Protein AF-A0A966TLX5-F1 (afdb_monomer_lite)

Foldseek 3Di:
DDDDDDDDPPVVVVVVVVVVVVPPPPDPDLLVLLLVLLLVLLVVCLVVLLVLLQVLVVLCVVCVVPVPSSVVVVVVSVVVLVVVLVVQLVPQFFPPPDDPVSSVSSSVSSNVLSVVSNVCSVVPGNDHSVVSSVSSSVVSCVVRPDD

Radius of gyration: 26.21 Å; chains: 1; bounding box: 77×26×85 Å

Sequence (147 aa):
MPTTHGRALTTVLLWWCLAHLAFAQNSPDPTAVARSACASAANQYAQQTERYSDALKLLYYQTRDNPADQAKRLADMQAVHESFKNQALRTITGPSDSSAEVAASDRQVQAWVIEQLWSFANEKYGQDKLFFKFYINNRCKQQFAVP

Structure (mmCIF, N/CA/C/O backbone):
data_AF-A0A966TLX5-F1
#
_entry.id   AF-A0A966TLX5-F1
#
loop_
_atom_site.group_PDB
_atom_site.id
_atom_site.type_symbol
_atom_site.label_atom_id
_atom_site.label_alt_id
_atom_site.label_comp_id
_atom_site.label_asym_id
_atom_site.label_entity_id
_atom_site.label_seq_id
_atom_site.pdbx_PDB_ins_code
_atom_site.Cartn_x
_atom_site.Cartn_y
_atom_site.Cartn_z
_atom_site.occupancy
_atom_site.B_iso_or_equiv
_atom_site.auth_seq_id
_atom_site.auth_comp_id
_atom_site.auth_asym_id
_atom_site.auth_atom_id
_atom_site.pdbx_PDB_model_num
ATOM 1 N N . MET A 1 1 ? 57.645 5.549 -66.896 1.00 36.97 1 MET A N 1
ATOM 2 C CA . MET A 1 1 ? 57.696 4.922 -65.558 1.00 36.97 1 MET A CA 1
ATOM 3 C C . MET A 1 1 ? 56.582 5.524 -64.708 1.00 36.97 1 MET A C 1
ATOM 5 O O . MET A 1 1 ? 56.685 6.711 -64.429 1.00 36.97 1 MET A O 1
ATOM 9 N N . PRO A 1 2 ? 55.508 4.798 -64.355 1.00 40.50 2 PRO A N 1
ATOM 10 C CA . PRO A 1 2 ? 54.531 5.278 -63.382 1.00 40.50 2 PRO A CA 1
ATOM 11 C C . PRO A 1 2 ? 54.712 4.551 -62.041 1.00 40.50 2 PRO A C 1
ATOM 13 O O . PRO A 1 2 ? 54.742 3.323 -61.992 1.00 40.50 2 PRO A O 1
ATOM 16 N N . THR A 1 3 ? 54.842 5.302 -60.949 1.00 43.28 3 THR A N 1
ATOM 17 C CA . THR A 1 3 ? 54.832 4.769 -59.584 1.00 43.28 3 THR A CA 1
ATOM 18 C C . THR A 1 3 ? 53.411 4.775 -59.025 1.00 43.28 3 THR A C 1
ATOM 20 O O . THR A 1 3 ? 52.699 5.774 -59.019 1.00 43.28 3 THR A O 1
ATOM 23 N N . THR A 1 4 ? 53.013 3.593 -58.576 1.00 47.88 4 THR A N 1
ATOM 24 C CA . THR A 1 4 ? 51.760 3.199 -57.935 1.00 47.88 4 THR A CA 1
ATOM 25 C C . THR A 1 4 ? 51.460 3.978 -56.652 1.00 47.88 4 THR A C 1
ATOM 27 O O . THR A 1 4 ? 52.250 3.949 -55.709 1.00 47.88 4 THR A O 1
ATOM 30 N N . HIS A 1 5 ? 50.277 4.587 -56.565 1.00 48.59 5 HIS A N 1
ATOM 31 C CA . HIS A 1 5 ? 49.602 4.923 -55.307 1.00 48.59 5 HIS A CA 1
ATOM 32 C C . HIS A 1 5 ? 48.235 4.247 -55.324 1.00 48.59 5 HIS A C 1
ATOM 34 O O . HIS A 1 5 ? 47.398 4.554 -56.166 1.00 48.59 5 HIS A O 1
ATOM 40 N N . GLY A 1 6 ? 48.012 3.303 -54.417 1.00 49.59 6 GLY A N 1
ATOM 41 C CA . GLY A 1 6 ? 46.715 2.648 -54.299 1.00 49.59 6 GLY A CA 1
ATOM 42 C C . GLY A 1 6 ? 46.827 1.299 -53.624 1.00 49.59 6 GLY A C 1
ATOM 43 O O . GLY A 1 6 ? 46.910 0.292 -54.315 1.00 49.59 6 GLY A O 1
ATOM 44 N N . ARG A 1 7 ? 46.869 1.288 -52.286 1.00 51.12 7 ARG A N 1
ATOM 45 C CA . ARG A 1 7 ? 46.540 0.135 -51.422 1.00 51.12 7 ARG A CA 1
ATOM 46 C C . ARG A 1 7 ? 46.781 0.494 -49.953 1.00 51.12 7 ARG A C 1
ATOM 48 O O . ARG A 1 7 ? 47.771 0.083 -49.367 1.00 51.12 7 ARG A O 1
ATOM 55 N N . ALA A 1 8 ? 45.896 1.293 -49.359 1.00 49.12 8 ALA A N 1
ATOM 56 C CA . ALA A 1 8 ? 45.915 1.506 -47.904 1.00 49.12 8 ALA A CA 1
ATOM 57 C C . ALA A 1 8 ? 44.558 1.927 -47.306 1.00 49.12 8 ALA A C 1
ATOM 59 O O . ALA A 1 8 ? 44.529 2.530 -46.243 1.00 49.12 8 ALA A O 1
ATOM 60 N N . LEU A 1 9 ? 43.427 1.657 -47.972 1.00 48.97 9 LEU A N 1
ATOM 61 C CA . LEU A 1 9 ? 42.111 2.134 -47.501 1.00 48.97 9 LEU A CA 1
ATOM 62 C C . LEU A 1 9 ? 41.055 1.040 -47.300 1.00 48.97 9 LEU A C 1
ATOM 64 O O . LEU A 1 9 ? 39.943 1.342 -46.886 1.00 48.97 9 LEU A O 1
ATOM 68 N N . THR A 1 10 ? 41.375 -0.233 -47.534 1.00 48.25 10 THR A N 1
ATOM 69 C CA . THR A 1 10 ? 40.391 -1.324 -47.413 1.00 48.25 10 THR A CA 1
ATOM 70 C C . THR A 1 10 ? 40.439 -2.079 -46.084 1.00 48.25 10 THR A C 1
ATOM 72 O O . THR A 1 10 ? 39.476 -2.761 -45.752 1.00 48.25 10 THR A O 1
ATOM 75 N N . THR A 1 11 ? 41.495 -1.940 -45.280 1.00 50.06 11 THR A N 1
ATOM 76 C CA . THR A 1 11 ? 41.630 -2.667 -44.002 1.00 50.06 11 THR A CA 1
ATOM 77 C C . THR A 1 11 ? 41.004 -1.961 -42.798 1.00 50.06 11 THR A C 1
ATOM 79 O O . THR A 1 11 ? 40.712 -2.621 -41.807 1.00 50.06 11 THR A O 1
ATOM 82 N N . VAL A 1 12 ? 40.744 -0.651 -42.865 1.00 49.75 12 VAL A N 1
ATOM 83 C CA . VAL A 1 12 ? 40.176 0.103 -41.726 1.00 49.75 12 VAL A CA 1
ATOM 84 C C . VAL A 1 12 ? 38.656 -0.089 -41.612 1.00 49.75 12 VAL A C 1
ATOM 86 O O . VAL A 1 12 ? 38.114 -0.141 -40.511 1.00 49.75 12 VAL A O 1
ATOM 89 N N . LEU A 1 13 ? 37.959 -0.284 -42.736 1.00 49.16 13 LEU A N 1
ATOM 90 C CA . LEU A 1 13 ? 36.495 -0.398 -42.767 1.00 49.16 13 LEU A CA 1
ATOM 91 C C . LEU A 1 13 ? 35.960 -1.742 -42.241 1.00 49.16 13 LEU A C 1
ATOM 93 O O . LEU A 1 13 ? 34.838 -1.787 -41.740 1.00 49.16 13 LEU A O 1
ATOM 97 N N . LEU A 1 14 ? 36.752 -2.822 -42.279 1.00 47.25 14 LEU A N 1
ATOM 98 C CA . LEU A 1 14 ? 36.324 -4.116 -41.727 1.00 47.25 14 LEU A CA 1
ATOM 99 C C . LEU A 1 14 ? 36.349 -4.161 -40.190 1.00 47.25 14 LEU A C 1
ATOM 101 O O . LEU A 1 14 ? 35.581 -4.913 -39.596 1.00 47.25 14 LEU A O 1
ATOM 105 N N . TRP A 1 15 ? 37.180 -3.346 -39.533 1.00 46.75 15 TRP A N 1
ATOM 106 C CA . TRP A 1 15 ? 37.244 -3.301 -38.066 1.00 46.75 15 TRP A CA 1
ATOM 107 C C . TRP A 1 15 ? 36.071 -2.535 -37.439 1.00 46.75 15 TRP A C 1
ATOM 109 O O . TRP A 1 15 ? 35.639 -2.857 -36.335 1.00 46.75 15 TRP A O 1
ATOM 119 N N . TRP A 1 16 ? 35.498 -1.568 -38.158 1.00 45.78 16 TRP A N 1
ATOM 120 C CA . TRP A 1 16 ? 34.355 -0.791 -37.668 1.00 45.78 16 TRP A CA 1
ATOM 121 C C . TRP A 1 16 ? 33.025 -1.557 -37.701 1.00 45.78 16 TRP A C 1
ATOM 123 O O . TRP A 1 16 ? 32.197 -1.362 -36.815 1.00 45.78 16 TRP A O 1
ATOM 133 N N . CYS A 1 17 ? 32.828 -2.489 -38.641 1.00 46.53 17 CYS A N 1
ATOM 134 C CA . CYS A 1 17 ? 31.610 -3.313 -38.660 1.00 46.53 17 CYS A CA 1
ATOM 135 C C . CYS A 1 17 ? 31.577 -4.366 -37.538 1.00 46.53 17 CYS A C 1
ATOM 137 O O . CYS A 1 17 ? 30.521 -4.611 -36.958 1.00 46.53 17 CYS A O 1
ATOM 139 N N . LEU A 1 18 ? 32.724 -4.955 -37.183 1.00 47.78 18 LEU A N 1
ATOM 140 C CA . LEU A 1 18 ? 32.813 -5.938 -36.093 1.00 47.78 18 LEU A CA 1
ATOM 141 C C . LEU A 1 18 ? 32.625 -5.303 -34.708 1.00 47.78 18 LEU A C 1
ATOM 143 O O . LEU A 1 18 ? 32.068 -5.942 -33.818 1.00 47.78 18 LEU A O 1
ATOM 147 N N . ALA A 1 19 ? 33.012 -4.036 -34.535 1.00 46.88 19 ALA A N 1
ATOM 148 C CA . ALA A 1 19 ? 32.767 -3.310 -33.294 1.00 46.88 19 ALA A CA 1
ATOM 149 C C . ALA A 1 19 ? 31.272 -3.015 -33.074 1.00 46.88 19 ALA A C 1
ATOM 151 O O . ALA A 1 19 ? 30.812 -3.070 -31.942 1.00 46.88 19 ALA A O 1
ATOM 152 N N . HIS A 1 20 ? 30.489 -2.741 -34.125 1.00 45.78 20 HIS A N 1
ATOM 153 C CA . HIS A 1 20 ? 29.055 -2.435 -33.981 1.00 45.78 20 HIS A CA 1
ATOM 154 C C . HIS A 1 20 ? 28.177 -3.675 -33.745 1.00 45.78 20 HIS A C 1
ATOM 156 O O . HIS A 1 20 ? 27.155 -3.574 -33.071 1.00 45.78 20 HIS A O 1
ATOM 162 N N . LEU A 1 21 ? 28.590 -4.855 -34.219 1.00 44.12 21 LEU A N 1
ATOM 163 C CA . LEU A 1 21 ? 27.891 -6.117 -33.937 1.00 44.12 21 LEU A CA 1
ATOM 164 C C . LEU A 1 21 ? 28.080 -6.608 -32.490 1.00 44.12 21 LEU A C 1
ATOM 166 O O . LEU A 1 21 ? 27.222 -7.324 -31.982 1.00 44.12 21 LEU A O 1
ATOM 170 N N . ALA A 1 22 ? 29.148 -6.188 -31.803 1.00 43.31 22 ALA A N 1
ATOM 171 C CA . ALA A 1 22 ? 29.418 -6.588 -30.418 1.00 43.31 22 ALA A CA 1
ATOM 172 C C . ALA A 1 22 ? 28.596 -5.815 -29.362 1.00 43.31 22 ALA A C 1
ATOM 174 O O . ALA A 1 22 ? 28.454 -6.291 -28.238 1.00 43.31 22 ALA A O 1
ATOM 175 N N . PHE A 1 23 ? 28.021 -4.651 -29.695 1.00 45.28 23 PHE A N 1
ATOM 176 C CA . PHE A 1 23 ? 27.257 -3.830 -28.737 1.00 45.28 23 PHE A CA 1
ATOM 177 C C . PHE A 1 23 ? 25.746 -4.108 -28.716 1.00 45.28 23 PHE A C 1
ATOM 179 O O . PHE A 1 23 ? 25.052 -3.615 -27.830 1.00 45.28 23 PHE A O 1
ATOM 186 N N . ALA A 1 24 ? 25.217 -4.919 -29.637 1.00 44.50 24 ALA A N 1
ATOM 187 C CA . ALA A 1 24 ? 23.777 -5.180 -29.725 1.00 44.50 24 ALA A CA 1
ATOM 188 C C . ALA A 1 24 ? 23.249 -6.227 -28.716 1.00 44.50 24 ALA A C 1
ATOM 190 O O . ALA A 1 24 ? 22.040 -6.414 -28.621 1.00 44.50 24 ALA A O 1
ATOM 191 N N . GLN A 1 25 ? 24.118 -6.910 -27.956 1.00 43.59 25 GLN A N 1
ATOM 192 C CA . GLN A 1 25 ? 23.717 -8.029 -27.082 1.00 43.59 25 GLN A CA 1
ATOM 193 C C . GLN A 1 25 ? 23.588 -7.701 -25.582 1.00 43.59 25 GLN A C 1
ATOM 195 O O . GLN A 1 25 ? 23.265 -8.594 -24.808 1.00 43.59 25 GLN A O 1
ATOM 200 N N . ASN A 1 26 ? 23.788 -6.450 -25.153 1.00 52.91 26 ASN A N 1
ATOM 201 C CA . ASN A 1 26 ? 23.758 -6.075 -23.728 1.00 52.91 26 ASN A CA 1
ATOM 202 C C . ASN A 1 26 ? 22.589 -5.147 -23.351 1.00 52.91 26 ASN A C 1
ATOM 204 O O . ASN A 1 26 ? 22.732 -4.296 -22.475 1.00 52.91 26 ASN A O 1
ATOM 208 N N . SER A 1 27 ? 21.422 -5.287 -23.988 1.00 57.19 27 SER A N 1
ATOM 209 C CA . SER A 1 27 ? 20.207 -4.700 -23.408 1.00 57.19 27 SER A CA 1
ATOM 210 C C . SER A 1 27 ? 19.752 -5.596 -22.247 1.00 57.19 27 SER A C 1
ATOM 212 O O . SER A 1 27 ? 19.599 -6.803 -22.459 1.00 57.19 27 SER A O 1
ATOM 214 N N . PRO A 1 28 ? 19.607 -5.075 -21.014 1.00 65.75 28 PRO A N 1
ATOM 215 C CA . PRO A 1 28 ? 19.214 -5.894 -19.872 1.00 65.75 28 PRO A CA 1
ATOM 216 C C . PRO A 1 28 ? 17.828 -6.512 -20.101 1.00 65.75 28 PRO A C 1
ATOM 218 O O . PRO A 1 28 ? 16.908 -5.819 -20.528 1.00 65.75 28 PRO A O 1
ATOM 221 N N . ASP A 1 29 ? 17.681 -7.810 -19.802 1.00 79.31 29 ASP A N 1
ATOM 222 C CA . ASP A 1 29 ? 16.403 -8.532 -19.900 1.00 79.31 29 ASP A CA 1
ATOM 223 C C . ASP A 1 29 ? 15.308 -7.758 -19.137 1.00 79.31 29 ASP A C 1
ATOM 225 O O . ASP A 1 29 ? 15.424 -7.604 -17.913 1.00 79.31 29 ASP A O 1
ATOM 229 N N . PRO A 1 30 ? 14.239 -7.291 -19.814 1.00 76.31 30 PRO A N 1
ATOM 230 C CA . PRO A 1 30 ? 13.153 -6.539 -19.185 1.00 76.31 30 PRO A CA 1
ATOM 231 C C . PRO A 1 30 ? 12.548 -7.264 -17.977 1.00 76.31 30 PRO A C 1
ATOM 233 O O . PRO A 1 30 ? 12.173 -6.637 -16.983 1.00 76.31 30 PRO A O 1
ATOM 236 N N . THR A 1 31 ? 12.517 -8.597 -18.018 1.00 81.44 31 THR A N 1
ATOM 237 C CA . THR A 1 31 ? 12.028 -9.441 -16.923 1.00 81.44 31 THR A CA 1
ATOM 238 C C . THR A 1 31 ? 12.939 -9.361 -15.702 1.00 81.44 31 THR A C 1
ATOM 240 O O . THR A 1 31 ? 12.472 -9.296 -14.561 1.00 81.44 31 THR A O 1
ATOM 243 N N . ALA A 1 32 ? 14.254 -9.386 -15.921 1.00 82.00 32 ALA A N 1
ATOM 244 C CA . ALA A 1 32 ? 15.247 -9.268 -14.861 1.00 82.00 32 ALA A CA 1
ATOM 245 C C . ALA A 1 32 ? 15.210 -7.872 -14.225 1.00 82.00 32 ALA A C 1
ATOM 247 O O . ALA A 1 32 ? 15.232 -7.766 -12.995 1.00 82.00 32 ALA A O 1
ATOM 248 N N . VAL A 1 33 ? 15.061 -6.825 -15.046 1.00 81.50 33 VAL A N 1
ATOM 249 C CA . VAL A 1 33 ? 14.874 -5.442 -14.581 1.00 81.50 33 VAL A CA 1
ATOM 250 C C . VAL A 1 33 ? 13.635 -5.344 -13.692 1.00 81.50 33 VAL A C 1
ATOM 252 O O . VAL A 1 33 ? 13.745 -4.912 -12.546 1.00 81.50 33 VAL A O 1
ATOM 255 N N . ALA A 1 34 ? 12.481 -5.832 -14.156 1.00 84.88 34 ALA A N 1
ATOM 256 C CA . ALA A 1 34 ? 11.239 -5.776 -13.388 1.00 84.88 34 ALA A CA 1
ATOM 257 C C . ALA A 1 34 ? 11.322 -6.550 -12.061 1.00 84.88 34 ALA A C 1
ATOM 259 O O . ALA A 1 34 ? 10.885 -6.058 -11.021 1.00 84.88 34 ALA A O 1
ATOM 260 N N . ARG A 1 35 ? 11.932 -7.743 -12.045 1.00 86.38 35 ARG A N 1
ATOM 261 C CA . ARG A 1 35 ? 12.123 -8.509 -10.797 1.00 86.38 35 ARG A CA 1
ATOM 262 C C . ARG A 1 35 ? 13.023 -7.779 -9.802 1.00 86.38 35 ARG A C 1
ATOM 264 O O . ARG A 1 35 ? 12.716 -7.775 -8.609 1.00 86.38 35 ARG A O 1
ATOM 271 N N . SER A 1 36 ? 14.109 -7.175 -10.283 1.00 87.75 36 SER A N 1
ATOM 272 C CA . SER A 1 36 ? 15.022 -6.388 -9.450 1.00 87.75 36 SER A CA 1
ATOM 273 C C . SER A 1 36 ? 14.316 -5.166 -8.858 1.00 87.75 36 SER A C 1
ATOM 275 O O . SER A 1 36 ? 14.332 -4.973 -7.640 1.00 87.75 36 SER A O 1
ATOM 277 N N . ALA A 1 37 ? 13.612 -4.405 -9.700 1.00 89.12 37 ALA A N 1
ATOM 278 C CA . ALA A 1 37 ? 12.805 -3.254 -9.307 1.00 89.12 37 ALA A CA 1
ATOM 279 C C . ALA A 1 37 ? 11.771 -3.627 -8.235 1.00 89.12 37 ALA A C 1
ATOM 281 O O . ALA A 1 37 ? 11.652 -2.964 -7.203 1.00 89.12 37 ALA A O 1
ATOM 282 N N . CYS A 1 38 ? 11.080 -4.753 -8.432 1.00 92.50 38 CYS A N 1
ATOM 283 C CA . CYS A 1 38 ? 10.106 -5.264 -7.481 1.00 92.50 38 CYS A CA 1
ATOM 284 C C . CYS A 1 38 ? 10.709 -5.602 -6.120 1.00 92.50 38 CYS A C 1
ATOM 286 O O . CYS A 1 38 ? 10.177 -5.193 -5.088 1.00 92.50 38 CYS A O 1
ATOM 288 N N . ALA A 1 39 ? 11.815 -6.347 -6.110 1.00 90.94 39 ALA A N 1
ATOM 289 C CA . ALA A 1 39 ? 12.485 -6.730 -4.874 1.00 90.94 39 ALA A CA 1
ATOM 290 C C . ALA A 1 39 ? 13.035 -5.502 -4.130 1.00 90.94 39 ALA A C 1
ATOM 292 O O . ALA A 1 39 ? 12.928 -5.426 -2.902 1.00 90.94 39 ALA A O 1
ATOM 293 N N . SER A 1 40 ? 13.583 -4.533 -4.869 1.00 90.50 40 SER A N 1
ATOM 294 C CA . SER A 1 40 ? 14.067 -3.261 -4.329 1.00 90.50 40 SER A CA 1
ATOM 295 C C . SER A 1 40 ? 12.936 -2.472 -3.664 1.00 90.50 40 SER A C 1
ATOM 297 O O . SER A 1 40 ? 12.996 -2.200 -2.462 1.00 90.50 40 SER A O 1
ATOM 299 N N . ALA A 1 41 ? 11.846 -2.217 -4.395 1.00 91.88 41 ALA A N 1
ATOM 300 C CA . ALA A 1 41 ? 10.688 -1.493 -3.877 1.00 91.88 41 ALA A CA 1
ATOM 301 C C . ALA A 1 41 ? 10.040 -2.214 -2.684 1.00 91.88 41 ALA A C 1
ATOM 303 O O . ALA A 1 41 ? 9.729 -1.591 -1.668 1.00 91.88 41 ALA A O 1
ATOM 304 N N . ALA A 1 42 ? 9.893 -3.541 -2.746 1.00 92.69 42 ALA A N 1
ATOM 305 C CA . ALA A 1 42 ? 9.371 -4.319 -1.626 1.00 92.69 42 ALA A CA 1
ATOM 306 C C . ALA A 1 42 ? 10.255 -4.185 -0.377 1.00 92.69 42 ALA A C 1
ATOM 308 O O . ALA A 1 42 ? 9.746 -4.043 0.734 1.00 92.69 42 ALA A O 1
ATOM 309 N N . ASN A 1 43 ? 11.580 -4.199 -0.532 1.00 93.25 43 ASN A N 1
ATOM 310 C CA . ASN A 1 43 ? 12.496 -3.987 0.586 1.00 93.25 43 ASN A CA 1
ATOM 311 C C . ASN A 1 43 ? 12.394 -2.578 1.170 1.00 93.25 43 ASN A C 1
ATOM 313 O O . ASN A 1 43 ? 12.417 -2.441 2.394 1.00 93.25 43 ASN A O 1
ATOM 317 N N . GLN A 1 44 ? 12.263 -1.570 0.313 1.00 92.38 44 GLN A N 1
ATOM 318 C CA . GLN A 1 44 ? 12.196 -0.170 0.710 1.00 92.38 44 GLN A CA 1
ATOM 319 C C . GLN A 1 44 ? 10.896 0.168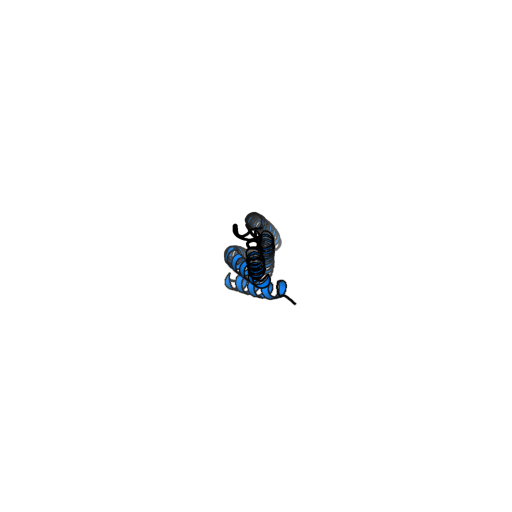 1.450 1.00 92.38 44 GLN A C 1
ATOM 321 O O . GLN A 1 44 ? 10.930 0.855 2.471 1.00 92.38 44 GLN A O 1
ATOM 326 N N . TYR A 1 45 ? 9.752 -0.317 0.962 1.00 92.25 45 TYR A N 1
ATOM 327 C CA . TYR A 1 45 ? 8.446 0.154 1.427 1.00 92.25 45 TYR A CA 1
ATOM 328 C C . TYR A 1 45 ? 7.752 -0.784 2.422 1.00 92.25 45 TYR A C 1
ATOM 330 O O . TYR A 1 45 ? 6.971 -0.303 3.244 1.00 92.25 45 TYR A O 1
ATOM 338 N N . ALA A 1 46 ? 8.073 -2.086 2.441 1.00 92.62 46 ALA A N 1
ATOM 339 C CA . ALA A 1 46 ? 7.343 -3.058 3.267 1.00 92.62 46 ALA A CA 1
ATOM 340 C C . ALA A 1 46 ? 7.341 -2.738 4.770 1.00 92.62 46 ALA A C 1
ATOM 342 O O . ALA A 1 46 ? 6.347 -3.003 5.435 1.00 92.62 46 ALA A O 1
ATOM 343 N N . GLN A 1 47 ? 8.413 -2.155 5.321 1.00 92.62 47 GLN A N 1
ATOM 344 C CA . GLN A 1 47 ? 8.444 -1.799 6.746 1.00 92.62 47 GLN A CA 1
ATOM 345 C C . GLN A 1 47 ? 7.453 -0.675 7.082 1.00 92.62 47 GLN A C 1
ATOM 347 O O . GLN A 1 47 ? 6.793 -0.708 8.118 1.00 92.62 47 GLN A O 1
ATOM 352 N N . GLN A 1 48 ? 7.337 0.337 6.220 1.00 90.88 48 GLN A N 1
ATOM 353 C CA . GLN A 1 48 ? 6.354 1.396 6.431 1.00 90.88 48 GLN A CA 1
ATOM 354 C C . GLN A 1 48 ? 4.930 0.862 6.227 1.00 90.88 48 GLN A C 1
ATOM 356 O O . GLN A 1 48 ? 4.018 1.244 6.961 1.00 90.88 48 GLN A O 1
ATOM 361 N N . THR A 1 49 ? 4.749 -0.056 5.276 1.00 91.00 49 THR A N 1
ATOM 362 C CA . THR A 1 49 ? 3.480 -0.755 5.049 1.00 91.00 49 THR A CA 1
ATOM 363 C C . THR A 1 49 ? 3.048 -1.599 6.246 1.00 91.00 49 THR A C 1
ATOM 365 O O . THR A 1 49 ? 1.889 -1.527 6.647 1.00 91.00 49 THR A O 1
ATOM 368 N N . GLU A 1 50 ? 3.971 -2.328 6.868 1.00 93.56 50 GLU A N 1
ATOM 369 C CA . GLU A 1 50 ? 3.739 -3.087 8.102 1.00 93.56 50 GLU A CA 1
ATOM 370 C C . GLU A 1 50 ? 3.215 -2.187 9.227 1.00 93.56 50 GLU A C 1
ATOM 372 O O . GLU A 1 50 ? 2.163 -2.469 9.794 1.00 93.56 50 GLU A O 1
ATOM 377 N N . ARG A 1 51 ? 3.860 -1.039 9.476 1.00 92.56 51 ARG A N 1
ATOM 378 C CA . ARG A 1 51 ? 3.405 -0.080 10.501 1.00 92.56 51 ARG A CA 1
ATOM 379 C C . ARG A 1 51 ? 1.972 0.394 10.271 1.00 92.56 51 ARG A C 1
ATOM 381 O O . ARG A 1 51 ? 1.204 0.534 11.220 1.00 92.56 51 ARG A O 1
ATOM 388 N N . TYR A 1 52 ? 1.615 0.656 9.016 1.00 91.00 52 TYR A N 1
ATOM 389 C CA . TYR A 1 52 ? 0.252 1.036 8.654 1.00 91.00 52 TYR A CA 1
ATOM 390 C C . TYR A 1 52 ? -0.739 -0.114 8.886 1.00 91.00 52 TYR A C 1
ATOM 392 O O . TYR A 1 52 ? -1.791 0.077 9.493 1.00 91.00 52 TYR A O 1
ATOM 400 N N . SER A 1 53 ? -0.370 -1.318 8.455 1.00 92.69 53 SER A N 1
ATOM 401 C CA . SER A 1 53 ? -1.127 -2.554 8.655 1.00 92.69 53 SER A CA 1
ATOM 402 C C . SER A 1 53 ? -1.371 -2.860 10.144 1.00 92.69 53 SER A C 1
ATOM 404 O O . SER A 1 53 ? -2.485 -3.225 10.528 1.00 92.69 53 SER A O 1
ATOM 406 N N . ASP A 1 54 ? -0.381 -2.644 11.007 1.00 93.88 54 ASP A N 1
ATOM 407 C CA . ASP A 1 54 ? -0.523 -2.802 12.458 1.00 93.88 54 ASP A CA 1
ATOM 408 C C . ASP A 1 54 ? -1.433 -1.738 13.072 1.00 93.88 54 ASP A C 1
ATOM 410 O O . ASP A 1 54 ? -2.278 -2.045 13.919 1.00 93.88 54 ASP A O 1
ATOM 414 N N . ALA A 1 55 ? -1.312 -0.491 12.616 1.00 93.44 55 ALA A N 1
ATOM 415 C CA . ALA A 1 55 ? -2.196 0.582 13.046 1.00 93.44 55 ALA A CA 1
ATOM 416 C C . ALA A 1 55 ? -3.659 0.298 12.659 1.00 93.44 55 ALA A C 1
ATOM 418 O O . ALA A 1 55 ? -4.554 0.548 13.469 1.00 93.44 55 ALA A O 1
ATOM 419 N N . LEU A 1 56 ? -3.909 -0.295 11.482 1.00 92.88 56 LEU A N 1
ATOM 420 C CA . LEU A 1 56 ? -5.250 -0.720 11.073 1.00 92.88 56 LEU A CA 1
ATOM 421 C C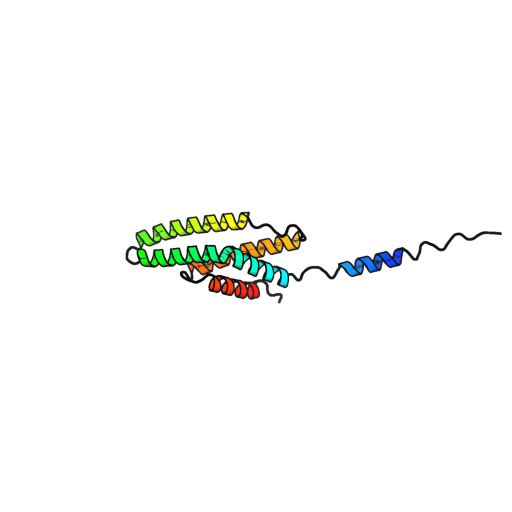 . LEU A 1 56 ? -5.781 -1.799 12.013 1.00 92.88 56 LEU A C 1
ATOM 423 O O . LEU A 1 56 ? -6.889 -1.669 12.533 1.00 92.88 56 LEU A O 1
ATOM 427 N N . LYS A 1 57 ? -4.980 -2.833 12.298 1.00 94.38 57 LYS A N 1
ATOM 428 C CA . LYS A 1 57 ? -5.356 -3.887 13.252 1.00 94.38 57 LYS A CA 1
ATOM 429 C C . LYS A 1 57 ? -5.739 -3.303 14.613 1.00 94.38 57 LYS A C 1
ATOM 431 O O . LYS A 1 57 ? -6.759 -3.694 15.183 1.00 94.38 57 LYS A O 1
ATOM 436 N N . LEU A 1 58 ? -4.938 -2.368 15.125 1.00 95.12 58 LEU A N 1
ATOM 437 C CA . LEU A 1 58 ? -5.201 -1.715 16.403 1.00 95.12 58 LEU A CA 1
ATOM 438 C C . LEU A 1 58 ? -6.477 -0.866 16.360 1.00 95.12 58 LEU A C 1
ATOM 440 O O . LEU A 1 58 ? -7.273 -0.930 17.296 1.00 95.12 58 LEU A O 1
ATOM 444 N N . LEU A 1 59 ? -6.699 -0.112 15.280 1.00 94.44 59 LEU A N 1
ATOM 445 C CA . LEU A 1 59 ? -7.922 0.663 15.067 1.00 94.44 59 LEU A CA 1
ATOM 446 C C . LEU A 1 59 ? -9.153 -0.242 15.117 1.00 94.44 59 LEU A C 1
ATOM 448 O O . LEU A 1 59 ? -10.066 0.028 15.898 1.00 94.44 59 LEU A O 1
ATOM 452 N N . TYR A 1 60 ? -9.156 -1.331 14.342 1.00 93.25 60 TYR A N 1
ATOM 453 C CA . TYR A 1 60 ? -10.263 -2.290 14.306 1.00 93.25 60 TYR A CA 1
ATOM 454 C C . TYR A 1 60 ? -10.534 -2.903 15.684 1.00 93.25 60 TYR A C 1
ATOM 456 O O . TYR A 1 60 ? -11.688 -3.079 16.066 1.00 93.25 60 TYR A O 1
ATOM 464 N N . TYR A 1 61 ? -9.483 -3.188 16.456 1.00 94.62 61 TYR A N 1
ATOM 465 C CA . TYR A 1 61 ? -9.625 -3.698 17.818 1.00 94.62 61 TYR A CA 1
ATOM 466 C C . TYR A 1 61 ? -10.226 -2.659 18.778 1.00 94.62 61 TYR A C 1
ATOM 468 O O . TYR A 1 61 ? -11.157 -2.968 19.517 1.00 94.62 61 TYR A O 1
ATOM 476 N N . GLN A 1 62 ? -9.720 -1.423 18.761 1.00 96.00 62 GLN A N 1
ATOM 477 C CA . GLN A 1 62 ? -10.124 -0.363 19.695 1.00 96.00 62 GLN A CA 1
ATOM 478 C C . GLN A 1 62 ? -11.528 0.188 19.433 1.00 96.00 62 GLN A C 1
ATOM 480 O O . GLN A 1 62 ? -12.168 0.687 20.352 1.00 96.00 62 GLN A O 1
ATOM 485 N N . THR A 1 63 ? -11.986 0.137 18.184 1.00 96.00 63 THR A N 1
ATOM 486 C CA . THR A 1 63 ? -13.248 0.758 17.749 1.00 96.00 63 THR A CA 1
ATOM 487 C C . THR A 1 63 ? -14.341 -0.256 17.436 1.00 96.00 63 THR A C 1
ATOM 489 O O . THR A 1 63 ? -15.388 0.116 16.917 1.00 96.00 63 THR A O 1
ATOM 492 N N . ARG A 1 64 ? -14.128 -1.534 17.780 1.00 93.75 64 ARG A N 1
ATOM 493 C CA . ARG A 1 64 ? -15.035 -2.644 17.452 1.00 93.75 64 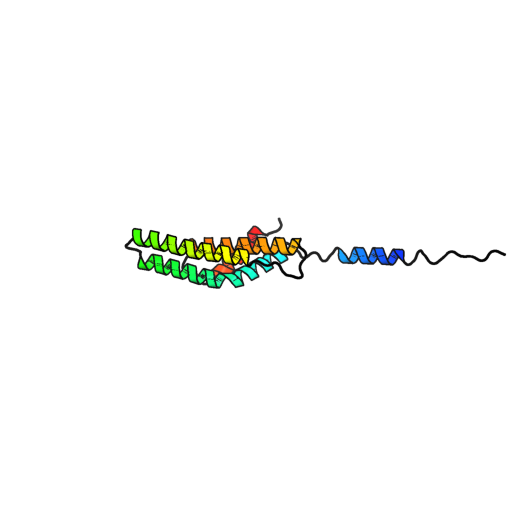ARG A CA 1
ATOM 494 C C . ARG A 1 64 ? -16.494 -2.372 17.825 1.00 93.75 64 ARG A C 1
ATOM 496 O O . ARG A 1 64 ? -17.392 -2.743 17.079 1.00 93.75 64 ARG A O 1
ATOM 503 N N . ASP A 1 65 ? -16.712 -1.711 18.956 1.00 96.62 65 ASP A N 1
ATOM 504 C CA . ASP A 1 65 ? -18.047 -1.462 19.502 1.00 96.62 65 ASP A CA 1
ATOM 505 C C . ASP A 1 65 ? -18.559 -0.040 19.156 1.00 96.62 65 ASP A C 1
ATOM 507 O O . ASP A 1 65 ? -19.624 0.373 19.612 1.00 96.62 65 ASP A O 1
ATOM 511 N N . ASN A 1 66 ? -17.813 0.722 18.341 1.00 96.62 66 ASN A N 1
ATOM 512 C CA . ASN A 1 66 ? -18.144 2.084 17.913 1.00 96.62 66 ASN A CA 1
ATOM 513 C C . ASN A 1 66 ? -17.863 2.293 16.406 1.00 96.62 66 ASN A C 1
ATOM 515 O O . ASN A 1 66 ? -16.818 2.837 16.031 1.00 96.62 66 ASN A O 1
ATOM 519 N N . PRO A 1 67 ? -18.809 1.915 15.526 1.00 94.31 67 PRO A N 1
ATOM 520 C CA . PRO A 1 67 ? -18.616 1.981 14.075 1.00 94.31 67 PRO A CA 1
ATOM 521 C C . PRO A 1 67 ? -18.473 3.414 13.537 1.00 94.31 67 PRO A C 1
ATOM 523 O O . PRO A 1 67 ? -17.834 3.627 12.508 1.00 94.31 67 PRO A O 1
ATOM 526 N N . ALA A 1 68 ? -19.037 4.414 14.225 1.00 95.69 68 ALA A N 1
ATOM 527 C CA . ALA A 1 68 ? -18.895 5.813 13.826 1.00 95.69 68 ALA A CA 1
ATOM 528 C C . ALA A 1 68 ? -17.462 6.320 14.059 1.00 95.69 68 ALA A C 1
ATOM 530 O O . ALA A 1 68 ? -16.875 6.949 13.176 1.00 95.69 68 ALA A O 1
ATOM 531 N N . ASP A 1 69 ? -16.877 6.007 15.221 1.00 95.94 69 ASP A N 1
ATOM 532 C CA . ASP A 1 69 ? -15.476 6.338 15.517 1.00 95.94 69 ASP A CA 1
ATOM 533 C C . ASP A 1 69 ? -14.510 5.552 14.622 1.00 95.94 69 ASP A C 1
ATOM 535 O O . ASP A 1 69 ? -13.548 6.110 14.093 1.00 95.94 69 ASP A O 1
ATOM 539 N N . GLN A 1 70 ? -14.816 4.278 14.365 1.00 95.19 70 GLN A N 1
ATOM 540 C CA . GLN A 1 70 ? -14.069 3.443 13.430 1.00 95.19 70 GLN A CA 1
ATOM 541 C C . GLN A 1 70 ? -13.981 4.077 12.038 1.00 95.19 70 GLN A C 1
ATOM 543 O O . GLN A 1 70 ? -12.882 4.222 11.501 1.00 95.19 70 GLN A O 1
ATOM 548 N N . ALA A 1 71 ? -15.121 4.474 11.462 1.00 94.94 71 ALA A N 1
ATOM 549 C CA . ALA A 1 71 ? -15.174 5.065 10.127 1.00 94.94 71 ALA A CA 1
ATOM 550 C C . ALA A 1 71 ? -14.371 6.371 10.049 1.00 94.94 71 ALA A C 1
ATOM 552 O O . ALA A 1 71 ? -13.609 6.574 9.102 1.00 94.94 71 ALA A O 1
ATOM 553 N N . LYS A 1 72 ? -14.486 7.227 11.072 1.00 95.75 72 LYS A N 1
ATOM 554 C CA . LYS A 1 72 ? -13.723 8.477 11.159 1.00 95.75 72 LYS A CA 1
ATOM 555 C C . LYS A 1 72 ? -12.217 8.213 11.194 1.00 95.75 72 LYS A C 1
ATOM 557 O O . LYS A 1 72 ? -11.476 8.745 10.371 1.00 95.75 72 LYS A O 1
ATOM 562 N N . ARG A 1 73 ? -11.764 7.357 12.112 1.00 94.56 73 ARG A N 1
ATOM 563 C CA . ARG A 1 73 ? -10.336 7.046 12.263 1.00 94.56 73 ARG A CA 1
ATOM 564 C C . ARG A 1 73 ? -9.771 6.336 11.035 1.00 94.56 73 ARG A C 1
ATOM 566 O O . ARG A 1 73 ? -8.606 6.541 10.699 1.00 94.56 73 ARG A O 1
ATOM 573 N N . LEU A 1 74 ? -10.579 5.515 10.359 1.00 93.25 74 LEU A N 1
ATOM 574 C CA . LEU A 1 74 ? -10.172 4.848 9.126 1.00 93.25 74 LEU A CA 1
ATOM 575 C C . LEU A 1 74 ? -9.937 5.871 8.011 1.00 93.25 74 LEU A C 1
ATOM 577 O O . LEU A 1 74 ? -8.926 5.773 7.320 1.00 93.25 74 LEU A O 1
ATOM 581 N N . ALA A 1 75 ? -10.810 6.873 7.875 1.00 93.19 75 ALA A N 1
ATOM 582 C CA . ALA A 1 75 ? -10.628 7.956 6.909 1.00 93.19 75 ALA A CA 1
ATOM 583 C C . ALA A 1 75 ? -9.345 8.763 7.186 1.00 93.19 75 ALA A C 1
ATOM 585 O O . ALA A 1 75 ? -8.563 9.013 6.266 1.00 93.19 75 ALA A O 1
ATOM 586 N N . ASP A 1 76 ? -9.072 9.091 8.452 1.00 92.44 76 ASP A N 1
ATOM 587 C CA . ASP A 1 76 ? -7.836 9.783 8.845 1.00 92.44 76 ASP A CA 1
ATOM 588 C C . ASP A 1 76 ? -6.592 8.947 8.491 1.00 92.44 76 ASP A C 1
ATOM 590 O O . ASP A 1 76 ? -5.620 9.446 7.916 1.00 92.44 76 ASP A O 1
ATOM 594 N N . MET A 1 77 ? -6.631 7.642 8.776 1.00 90.12 77 MET A N 1
ATOM 595 C CA . MET A 1 77 ? -5.554 6.720 8.421 1.00 90.12 77 MET A CA 1
ATOM 596 C C . MET A 1 77 ? -5.362 6.590 6.907 1.00 90.12 77 MET A C 1
ATOM 598 O O . MET A 1 77 ? -4.222 6.544 6.440 1.00 90.12 77 MET A O 1
ATOM 602 N N . GLN A 1 78 ? -6.446 6.543 6.131 1.00 89.69 78 GLN A N 1
ATOM 603 C CA . GLN A 1 78 ? -6.384 6.540 4.669 1.00 89.69 78 GLN A CA 1
ATOM 604 C C . GLN A 1 78 ? -5.721 7.815 4.139 1.00 89.69 78 GLN A C 1
ATOM 606 O O . GLN A 1 78 ? -4.869 7.726 3.260 1.00 89.69 78 GLN A O 1
ATOM 611 N N . ALA A 1 79 ? -6.012 8.983 4.715 1.00 90.94 79 ALA A N 1
ATOM 612 C CA . ALA A 1 79 ? -5.366 10.234 4.317 1.00 90.94 79 ALA A CA 1
ATOM 613 C C . ALA A 1 79 ? -3.847 10.228 4.581 1.00 90.94 79 ALA A C 1
ATOM 615 O O . ALA A 1 79 ? -3.060 10.647 3.726 1.00 90.94 79 ALA A O 1
ATOM 616 N N . VAL A 1 80 ? -3.411 9.706 5.735 1.00 88.31 80 VAL A N 1
ATOM 617 C CA . VAL A 1 80 ? -1.977 9.534 6.046 1.00 88.31 80 VAL A CA 1
ATOM 618 C C . VAL A 1 80 ? -1.316 8.581 5.051 1.00 88.31 80 VAL A C 1
ATOM 620 O O . VAL A 1 80 ? -0.221 8.853 4.551 1.00 88.31 80 VAL A O 1
ATOM 623 N N . HIS A 1 81 ? -1.993 7.479 4.741 1.00 87.44 81 HIS A N 1
ATOM 624 C CA . HIS A 1 81 ? -1.521 6.497 3.781 1.00 87.44 81 HIS A CA 1
ATOM 625 C C . HIS A 1 81 ? -1.360 7.099 2.370 1.00 87.44 81 HIS A C 1
ATOM 627 O O . HIS A 1 81 ? -0.295 6.973 1.760 1.00 87.44 81 HIS A O 1
ATOM 633 N N . GLU A 1 82 ? -2.368 7.820 1.886 1.00 88.75 82 GLU A N 1
ATOM 634 C CA . GLU A 1 82 ? -2.342 8.505 0.591 1.00 88.75 82 GLU A CA 1
ATOM 635 C C . GLU A 1 82 ? -1.218 9.545 0.508 1.00 88.75 82 GLU A C 1
ATOM 637 O O . GLU A 1 82 ? -0.523 9.642 -0.506 1.00 88.75 82 GLU A O 1
ATOM 642 N N . SER A 1 83 ? -0.973 10.286 1.592 1.00 90.44 83 SER A N 1
ATOM 643 C CA . SER A 1 83 ? 0.164 11.208 1.680 1.00 90.44 83 SER A CA 1
ATOM 644 C C . SER A 1 83 ? 1.501 10.476 1.516 1.00 90.44 83 SER A C 1
ATOM 646 O O . SER A 1 83 ? 2.331 10.881 0.697 1.00 90.44 83 SER A O 1
ATOM 648 N N . PHE A 1 84 ? 1.681 9.349 2.215 1.00 87.94 84 PHE A N 1
ATOM 649 C CA . PHE A 1 84 ? 2.882 8.526 2.076 1.00 87.94 84 PHE A CA 1
ATOM 650 C C . PHE A 1 84 ? 3.053 7.989 0.653 1.00 87.94 84 PHE A C 1
ATOM 652 O O . PHE A 1 84 ? 4.140 8.105 0.090 1.00 87.94 84 PHE A O 1
ATOM 659 N N . LYS A 1 85 ? 1.988 7.453 0.044 1.00 87.62 85 LYS A N 1
ATOM 660 C CA . LYS A 1 85 ? 2.003 6.982 -1.350 1.00 87.62 85 LYS A CA 1
ATOM 661 C C . LYS A 1 85 ? 2.462 8.095 -2.290 1.00 87.62 85 LYS A C 1
ATOM 663 O O . LYS A 1 85 ? 3.402 7.910 -3.058 1.00 87.62 85 LYS A O 1
ATOM 668 N N . ASN A 1 86 ? 1.854 9.273 -2.181 1.00 89.62 86 ASN A N 1
ATOM 669 C CA . ASN A 1 86 ? 2.190 10.426 -3.011 1.00 89.62 86 ASN A CA 1
ATOM 670 C C . ASN A 1 86 ? 3.623 10.923 -2.791 1.00 89.62 86 ASN A C 1
ATOM 672 O O . ASN A 1 86 ? 4.238 11.435 -3.727 1.00 89.62 86 ASN A O 1
ATOM 676 N N . GLN A 1 87 ? 4.160 10.805 -1.577 1.00 89.69 87 GLN A N 1
ATOM 677 C CA . GLN A 1 87 ? 5.559 11.116 -1.301 1.00 89.69 87 GLN A CA 1
ATOM 678 C C . GLN A 1 87 ? 6.487 10.070 -1.925 1.00 89.69 87 GLN A C 1
ATOM 680 O O . GLN A 1 87 ? 7.407 10.440 -2.650 1.00 89.69 87 GLN A O 1
ATOM 685 N N . ALA A 1 88 ? 6.212 8.783 -1.702 1.00 88.38 88 ALA A N 1
ATOM 686 C CA . ALA A 1 88 ? 7.001 7.681 -2.236 1.00 88.38 88 ALA A CA 1
ATOM 687 C C . ALA A 1 88 ? 7.088 7.753 -3.768 1.00 88.38 88 ALA A C 1
ATOM 689 O O . ALA A 1 88 ? 8.192 7.717 -4.306 1.00 88.38 88 ALA A O 1
ATOM 690 N N . LEU A 1 89 ? 5.961 7.996 -4.450 1.00 87.00 89 LEU A N 1
ATOM 691 C CA . LEU A 1 89 ? 5.896 8.161 -5.908 1.00 87.00 89 LEU A CA 1
ATOM 692 C C . LEU A 1 89 ? 6.734 9.342 -6.421 1.00 87.00 89 LEU A C 1
ATOM 694 O O . LEU A 1 89 ? 7.379 9.232 -7.460 1.00 87.00 89 LEU A O 1
ATOM 698 N N . ARG A 1 90 ? 6.773 10.464 -5.688 1.00 87.38 90 ARG A N 1
ATOM 699 C CA . ARG A 1 90 ? 7.613 11.625 -6.047 1.00 87.38 90 ARG A CA 1
ATOM 700 C C . ARG A 1 90 ? 9.102 11.357 -5.870 1.00 87.38 90 ARG A C 1
ATOM 702 O O . ARG A 1 90 ? 9.911 11.993 -6.537 1.00 87.38 90 ARG A O 1
ATOM 709 N N . THR A 1 91 ? 9.458 10.451 -4.964 1.00 85.50 91 THR A N 1
ATOM 710 C CA . THR A 1 91 ? 10.852 10.076 -4.699 1.00 85.50 91 THR A CA 1
ATOM 711 C C . THR A 1 91 ? 11.367 8.952 -5.587 1.00 85.50 91 THR A C 1
ATOM 713 O O . THR A 1 91 ? 12.538 8.607 -5.472 1.00 85.50 91 THR A O 1
ATOM 716 N N . ILE A 1 92 ? 10.533 8.389 -6.470 1.00 83.94 92 ILE A N 1
ATOM 717 C CA . ILE A 1 92 ? 10.983 7.371 -7.416 1.00 83.94 92 ILE A CA 1
ATOM 718 C C . ILE A 1 92 ? 11.954 8.019 -8.404 1.00 83.94 92 ILE A C 1
ATOM 720 O O . ILE A 1 92 ? 11.571 8.686 -9.371 1.00 83.94 92 ILE A O 1
ATOM 724 N N . THR A 1 93 ? 13.235 7.775 -8.177 1.00 70.56 93 THR A N 1
ATOM 725 C CA . THR A 1 93 ? 14.302 8.047 -9.126 1.00 70.56 93 THR A CA 1
ATOM 726 C C . THR A 1 93 ? 14.683 6.747 -9.820 1.00 70.56 93 THR A C 1
ATOM 728 O O . THR A 1 93 ? 14.794 5.697 -9.198 1.00 70.56 93 THR A O 1
ATOM 731 N N . GLY A 1 94 ? 14.853 6.822 -11.142 1.00 65.12 94 GLY A N 1
ATOM 732 C CA . GLY A 1 94 ? 15.452 5.712 -11.882 1.00 65.12 94 GLY A CA 1
ATOM 733 C C . GLY A 1 94 ? 16.959 5.671 -11.600 1.00 65.12 94 GLY A C 1
ATOM 734 O O . GLY A 1 94 ? 17.508 6.690 -11.162 1.00 65.12 94 GLY A O 1
ATOM 735 N N . PRO A 1 95 ? 17.641 4.549 -11.863 1.00 66.75 95 PRO A N 1
ATOM 736 C CA . PRO A 1 95 ? 19.090 4.472 -11.717 1.00 66.75 95 PRO A CA 1
ATOM 737 C C . PRO A 1 95 ? 19.765 5.545 -12.583 1.00 66.75 95 PRO A C 1
ATOM 739 O O . PRO A 1 95 ? 19.473 5.632 -13.779 1.00 66.75 95 PRO A O 1
ATOM 742 N N . SER A 1 96 ? 20.660 6.348 -11.996 1.00 63.66 96 SER A N 1
ATOM 743 C CA . SER A 1 96 ? 21.343 7.458 -12.689 1.00 63.66 96 SER A CA 1
ATOM 744 C C . SER A 1 96 ? 22.127 7.007 -13.921 1.00 63.66 96 SER A C 1
ATOM 746 O O . SER A 1 96 ? 22.271 7.774 -14.867 1.00 63.66 96 SER A O 1
ATOM 748 N N . ASP A 1 97 ? 22.574 5.751 -13.911 1.00 68.94 97 ASP A N 1
ATOM 749 C CA . ASP A 1 97 ? 23.485 5.184 -14.905 1.00 68.94 97 ASP A CA 1
ATOM 750 C C . ASP A 1 97 ? 22.757 4.256 -15.897 1.00 68.94 97 ASP A C 1
ATOM 752 O O . ASP A 1 97 ? 23.387 3.525 -16.660 1.00 68.94 97 ASP A O 1
ATOM 756 N N . SER A 1 98 ? 21.418 4.249 -15.880 1.00 70.19 98 SER A N 1
ATOM 757 C CA . SER A 1 98 ? 20.594 3.424 -16.771 1.00 70.19 98 SER A CA 1
ATOM 758 C C . SER A 1 98 ? 20.084 4.210 -17.979 1.00 70.19 98 SER A C 1
ATOM 760 O O . SER A 1 98 ? 19.846 5.415 -17.903 1.00 70.19 98 SER A O 1
ATOM 762 N N . SER A 1 99 ? 19.887 3.522 -19.109 1.00 79.94 99 SER A N 1
ATOM 763 C CA . SER A 1 99 ? 19.206 4.099 -20.278 1.00 79.94 99 SER A CA 1
ATOM 764 C C . SER A 1 99 ? 17.820 4.627 -19.895 1.00 79.94 99 SER A C 1
ATOM 766 O O . SER A 1 99 ? 17.170 4.057 -19.013 1.00 79.94 99 SER A O 1
ATOM 768 N N . ALA A 1 100 ? 17.335 5.655 -20.595 1.00 80.94 100 ALA A N 1
ATOM 769 C CA . ALA A 1 100 ? 16.056 6.303 -20.301 1.00 80.94 100 ALA A CA 1
ATOM 770 C C . ALA A 1 100 ? 14.873 5.317 -20.254 1.00 80.94 100 ALA A C 1
ATOM 772 O O . ALA A 1 100 ? 13.999 5.443 -19.396 1.00 80.94 100 ALA A O 1
ATOM 773 N N . GLU A 1 101 ? 14.870 4.305 -21.122 1.00 78.62 101 GLU A N 1
ATOM 774 C CA . GLU A 1 101 ? 13.833 3.274 -21.199 1.00 78.62 101 GLU A CA 1
ATOM 775 C C . GLU A 1 101 ? 13.840 2.358 -19.967 1.00 78.62 101 GLU A C 1
ATOM 777 O O . GLU A 1 101 ? 12.797 2.107 -19.364 1.00 78.62 101 GLU A O 1
ATOM 782 N N . VAL A 1 102 ? 15.025 1.900 -19.550 1.00 77.88 102 VAL A N 1
ATOM 783 C CA . VAL A 1 102 ? 15.212 1.078 -18.340 1.00 77.88 102 VAL A CA 1
ATOM 784 C C . VAL A 1 102 ? 14.829 1.871 -17.095 1.00 77.88 102 VAL A C 1
ATOM 786 O O . VAL A 1 102 ? 14.105 1.354 -16.246 1.00 77.88 102 VAL A O 1
ATOM 789 N N . ALA A 1 103 ? 15.240 3.140 -17.016 1.00 80.88 103 ALA A N 1
ATOM 790 C CA . ALA A 1 103 ? 14.841 4.028 -15.934 1.00 80.88 103 ALA A CA 1
ATOM 791 C C . ALA A 1 103 ? 13.314 4.178 -15.879 1.00 80.88 103 ALA A C 1
ATOM 793 O O . ALA A 1 103 ? 12.731 4.033 -14.810 1.00 80.88 103 ALA A O 1
ATOM 794 N N . ALA A 1 104 ? 12.650 4.426 -17.012 1.00 82.44 104 ALA A N 1
ATOM 795 C CA . ALA A 1 104 ? 11.196 4.569 -17.068 1.00 82.44 104 ALA A CA 1
ATOM 796 C C . ALA A 1 104 ? 10.460 3.284 -16.648 1.00 82.44 104 ALA A C 1
ATOM 798 O O . ALA A 1 104 ? 9.525 3.353 -15.845 1.00 82.44 104 ALA A O 1
ATOM 799 N N . SER A 1 105 ? 10.912 2.122 -17.131 1.00 83.06 105 SER A N 1
ATOM 800 C CA . SER A 1 105 ? 10.355 0.820 -16.746 1.00 83.06 105 SER A CA 1
ATOM 801 C C . SER A 1 105 ? 10.514 0.558 -15.248 1.00 83.06 105 SER A C 1
ATOM 803 O O . SER A 1 105 ? 9.564 0.130 -14.596 1.00 83.06 105 SER A O 1
ATOM 805 N N . ASP A 1 106 ? 11.690 0.834 -14.685 1.00 85.38 106 ASP A N 1
ATOM 806 C CA . ASP A 1 106 ? 11.955 0.676 -13.254 1.00 85.38 106 ASP A CA 1
ATOM 807 C C . ASP A 1 106 ? 11.011 1.558 -12.423 1.00 85.38 106 ASP A C 1
ATOM 809 O O . ASP A 1 106 ? 10.347 1.065 -11.509 1.00 85.38 106 ASP A O 1
ATOM 813 N N . ARG A 1 107 ? 10.828 2.829 -12.814 1.00 86.88 107 ARG A N 1
ATOM 814 C CA . ARG A 1 107 ? 9.874 3.722 -12.136 1.00 86.88 107 ARG A CA 1
ATOM 815 C C . ARG A 1 107 ? 8.444 3.191 -12.166 1.00 86.88 107 ARG A C 1
ATOM 817 O O . ARG A 1 107 ? 7.754 3.255 -11.149 1.00 86.88 107 ARG A O 1
ATOM 824 N N . GLN A 1 108 ? 8.000 2.671 -13.310 1.00 89.06 108 GLN A N 1
ATOM 825 C CA . GLN A 1 108 ? 6.660 2.102 -13.450 1.00 89.06 108 GLN A CA 1
ATOM 826 C C . GLN A 1 108 ? 6.466 0.893 -12.527 1.00 89.06 108 GLN A C 1
ATOM 828 O O . GLN A 1 108 ? 5.431 0.780 -11.868 1.00 89.06 108 GLN A O 1
ATOM 833 N N . VAL A 1 109 ? 7.467 0.014 -12.438 1.00 90.81 109 VAL A N 1
ATOM 834 C CA . VAL A 1 109 ? 7.416 -1.159 -11.557 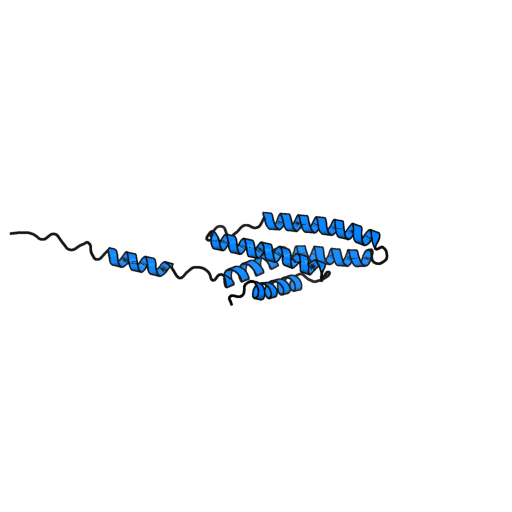1.00 90.81 109 VAL A CA 1
ATOM 835 C C . VAL A 1 109 ? 7.387 -0.737 -10.088 1.00 90.81 109 VAL A C 1
ATOM 837 O O . VAL A 1 109 ? 6.555 -1.235 -9.330 1.00 90.81 109 VAL A O 1
ATOM 840 N N . GLN A 1 110 ? 8.240 0.207 -9.682 1.00 91.56 110 GLN A N 1
ATOM 841 C CA . GLN A 1 110 ? 8.253 0.712 -8.307 1.00 91.56 110 GLN A CA 1
ATOM 842 C C . GLN A 1 110 ? 6.909 1.349 -7.920 1.00 91.56 110 GLN A C 1
ATOM 844 O O . GLN A 1 110 ? 6.377 1.053 -6.848 1.00 91.56 110 GLN A O 1
ATOM 849 N N . ALA A 1 111 ? 6.324 2.165 -8.805 1.00 91.00 111 ALA A N 1
ATOM 850 C CA . ALA A 1 111 ? 5.011 2.771 -8.590 1.00 91.00 111 ALA A CA 1
ATOM 851 C C . ALA A 1 111 ? 3.918 1.709 -8.397 1.00 91.00 111 ALA A C 1
ATOM 853 O O . ALA A 1 111 ? 3.152 1.771 -7.434 1.00 91.00 111 ALA A O 1
ATOM 854 N N . TRP A 1 112 ? 3.906 0.685 -9.252 1.00 93.56 112 TRP A N 1
ATOM 855 C CA . TRP A 1 112 ? 2.970 -0.429 -9.134 1.00 93.56 112 TRP A CA 1
ATOM 856 C C . TRP A 1 112 ? 3.151 -1.206 -7.819 1.00 93.56 112 TRP A C 1
ATOM 858 O O . TRP A 1 112 ? 2.168 -1.540 -7.158 1.00 93.56 112 TRP A O 1
ATOM 868 N N . VAL A 1 113 ? 4.392 -1.464 -7.385 1.00 94.06 113 VAL A N 1
ATOM 869 C CA . VAL A 1 113 ? 4.659 -2.159 -6.111 1.00 94.06 113 VAL A CA 1
ATOM 870 C C . VAL A 1 113 ? 4.117 -1.381 -4.922 1.00 94.06 113 VAL A C 1
ATOM 872 O O . VAL A 1 113 ? 3.504 -1.983 -4.039 1.00 94.06 113 VAL A O 1
ATOM 875 N N . ILE A 1 114 ? 4.327 -0.063 -4.903 1.00 92.12 114 ILE A N 1
ATOM 876 C CA . ILE A 1 114 ? 3.789 0.823 -3.868 1.00 92.12 114 ILE A CA 1
ATOM 877 C C . ILE A 1 114 ? 2.273 0.610 -3.779 1.00 92.12 114 ILE A C 1
ATOM 879 O O . ILE A 1 114 ? 1.783 0.235 -2.719 1.00 92.12 114 ILE A O 1
ATOM 883 N N . GLU A 1 115 ? 1.539 0.729 -4.887 1.00 91.38 115 GLU A N 1
ATOM 884 C CA . GLU A 1 115 ? 0.082 0.524 -4.916 1.00 91.38 115 GLU A CA 1
ATOM 885 C C . GLU A 1 115 ? -0.352 -0.863 -4.413 1.00 91.38 115 GLU A C 1
ATOM 887 O O . GLU A 1 115 ? -1.289 -0.977 -3.617 1.00 91.38 115 GLU A O 1
ATOM 892 N N . GLN A 1 116 ? 0.344 -1.923 -4.828 1.00 93.81 116 GLN A N 1
ATOM 893 C CA . GLN A 1 116 ? 0.005 -3.288 -4.421 1.00 93.81 116 GLN A CA 1
ATOM 894 C C . GLN A 1 116 ? 0.237 -3.544 -2.928 1.00 93.81 116 GLN A C 1
ATOM 896 O O . GLN A 1 116 ? -0.566 -4.241 -2.301 1.00 93.81 116 GLN A O 1
ATOM 901 N N . LEU A 1 117 ? 1.307 -2.990 -2.350 1.00 91.88 117 LEU A N 1
ATOM 902 C CA . LEU A 1 117 ? 1.579 -3.093 -0.914 1.00 91.88 117 LEU A CA 1
ATOM 903 C C . LEU A 1 117 ? 0.432 -2.496 -0.092 1.00 91.88 117 LEU A C 1
ATOM 905 O O . LEU A 1 117 ? 0.026 -3.074 0.916 1.00 91.88 117 LEU A O 1
ATOM 909 N N . TRP A 1 118 ? -0.121 -1.376 -0.551 1.00 87.00 118 TRP A N 1
ATOM 910 C CA . TRP A 1 118 ? -1.216 -0.687 0.129 1.00 87.00 118 TRP A CA 1
ATOM 911 C C . TRP A 1 118 ? -2.531 -1.427 0.064 1.00 87.00 118 TRP A C 1
ATOM 913 O O . TRP A 1 118 ? -3.177 -1.595 1.100 1.00 87.00 118 TRP A O 1
ATOM 923 N N . SER A 1 119 ? -2.895 -1.919 -1.123 1.00 89.50 119 SER A N 1
ATOM 924 C CA . SER A 1 119 ? -4.089 -2.754 -1.278 1.00 89.50 119 SER A CA 1
ATOM 925 C C . SER A 1 119 ? -4.019 -3.948 -0.329 1.00 89.50 119 SER A C 1
ATOM 927 O O . SER A 1 119 ? -4.951 -4.202 0.434 1.00 89.50 119 SER A O 1
ATOM 929 N N . PHE A 1 120 ? -2.864 -4.621 -0.293 1.00 91.44 120 PHE A N 1
ATOM 930 C CA . PHE A 1 120 ? -2.676 -5.788 0.558 1.00 91.44 120 PHE A CA 1
ATOM 931 C C . PHE A 1 120 ? -2.748 -5.451 2.052 1.00 91.44 120 PHE A C 1
ATOM 933 O O . PHE A 1 120 ? -3.378 -6.187 2.804 1.00 91.44 120 PHE A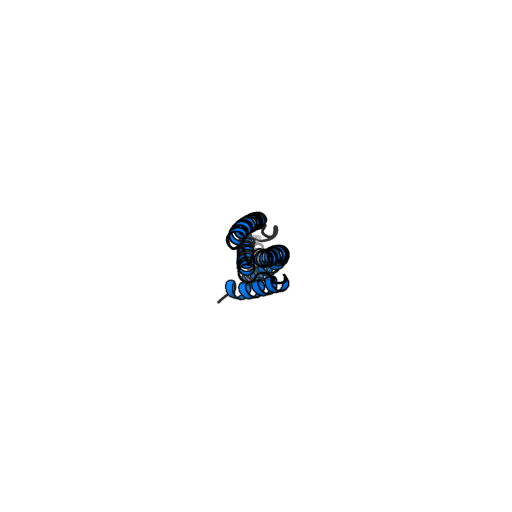 O 1
ATOM 940 N N . ALA A 1 121 ? -2.174 -4.326 2.490 1.00 90.25 121 ALA A N 1
ATOM 941 C CA . ALA A 1 121 ? -2.236 -3.900 3.891 1.00 90.25 121 ALA A CA 1
ATOM 942 C C . ALA A 1 121 ? -3.663 -3.604 4.365 1.00 90.25 121 ALA A C 1
ATOM 944 O O . ALA A 1 121 ? -3.993 -3.876 5.518 1.00 90.25 121 ALA A O 1
ATOM 945 N N . ASN A 1 122 ? -4.504 -3.055 3.486 1.00 86.25 122 ASN A N 1
ATOM 946 C CA . ASN A 1 122 ? -5.897 -2.758 3.800 1.00 86.25 122 ASN A CA 1
ATOM 947 C C . ASN A 1 122 ? -6.759 -4.034 3.855 1.00 86.25 122 ASN A C 1
ATOM 949 O O . ASN A 1 122 ? -7.600 -4.181 4.738 1.00 86.25 122 ASN A O 1
ATOM 953 N N . GLU A 1 123 ? -6.527 -4.981 2.942 1.00 89.69 123 GLU A N 1
ATOM 954 C CA . GLU A 1 123 ? -7.265 -6.252 2.886 1.00 89.69 123 GLU A CA 1
ATOM 955 C C . GLU A 1 123 ? -6.829 -7.257 3.960 1.00 89.69 123 GLU A C 1
ATOM 957 O O . GLU A 1 123 ? -7.641 -8.023 4.486 1.00 89.69 123 GLU A O 1
ATOM 962 N N . LYS A 1 124 ? -5.526 -7.296 4.247 1.00 90.75 124 LYS A N 1
ATOM 963 C CA . LYS A 1 124 ? -4.869 -8.239 5.155 1.00 90.75 124 LYS A CA 1
ATOM 964 C C . LYS A 1 124 ? -4.025 -7.454 6.155 1.00 90.75 124 LYS A C 1
ATOM 966 O O . LYS A 1 124 ? -2.804 -7.551 6.168 1.00 90.75 124 LYS A O 1
ATOM 971 N N . TYR A 1 125 ? -4.685 -6.669 6.998 1.00 89.00 125 TYR A N 1
ATOM 972 C CA . TYR A 1 125 ? -4.021 -5.925 8.067 1.00 89.00 125 TYR A CA 1
ATOM 973 C C . TYR A 1 125 ? -3.452 -6.855 9.154 1.00 89.00 125 TYR A C 1
ATOM 975 O O . TYR A 1 125 ? -3.908 -7.986 9.353 1.00 89.00 125 TYR A O 1
ATOM 983 N N . GLY A 1 126 ? -2.449 -6.366 9.883 1.00 87.62 126 GLY A N 1
ATOM 984 C CA . GLY A 1 126 ? -1.741 -7.097 10.933 1.00 87.62 126 GLY A CA 1
ATOM 985 C C . GLY A 1 126 ? -0.720 -8.132 10.464 1.00 87.62 126 GLY A C 1
ATOM 986 O O . GLY A 1 126 ? -0.420 -9.048 11.232 1.00 87.62 126 GLY A O 1
ATOM 987 N N . GLN A 1 127 ? -0.265 -8.051 9.213 1.00 92.06 127 GLN A N 1
ATOM 988 C CA . GLN A 1 127 ? 0.758 -8.946 8.662 1.00 92.06 127 GLN A CA 1
ATOM 989 C C . GLN A 1 127 ? 2.168 -8.404 8.921 1.00 92.06 127 GLN A C 1
ATOM 991 O O . GLN A 1 127 ? 2.365 -7.194 8.987 1.00 92.06 127 GLN A O 1
ATOM 996 N N . ASP A 1 128 ? 3.149 -9.304 9.010 1.00 91.75 128 ASP A N 1
ATOM 997 C CA . ASP A 1 128 ? 4.573 -8.953 9.110 1.00 91.75 128 ASP A CA 1
ATOM 998 C C . ASP A 1 128 ? 5.138 -8.541 7.738 1.00 91.75 128 ASP A C 1
ATOM 1000 O O . ASP A 1 128 ? 4.718 -9.059 6.692 1.00 91.75 128 ASP A O 1
ATOM 1004 N N . LYS A 1 129 ? 6.133 -7.643 7.723 1.00 90.31 129 LYS A N 1
ATOM 1005 C CA . LYS A 1 129 ? 6.830 -7.171 6.503 1.00 90.31 129 LYS A CA 1
ATOM 1006 C C . LYS A 1 129 ? 7.285 -8.288 5.557 1.00 90.31 129 LYS A C 1
ATOM 1008 O O . LYS A 1 129 ? 7.356 -8.065 4.347 1.00 90.31 129 LYS A O 1
ATOM 1013 N N . LEU A 1 130 ? 7.615 -9.479 6.057 1.00 92.75 130 LEU A N 1
ATOM 1014 C CA . LEU A 1 130 ? 7.998 -10.618 5.223 1.00 92.75 130 LEU A CA 1
ATOM 1015 C C . LEU A 1 130 ? 6.847 -11.061 4.318 1.00 92.75 130 LEU A C 1
ATOM 1017 O O . LEU A 1 130 ? 7.084 -11.322 3.139 1.00 92.75 130 LEU A O 1
ATOM 1021 N N . PHE A 1 131 ? 5.608 -11.072 4.813 1.00 93.38 131 PHE A N 1
ATOM 1022 C CA . PHE A 1 131 ? 4.436 -11.408 4.000 1.00 93.38 131 PHE A CA 1
ATOM 1023 C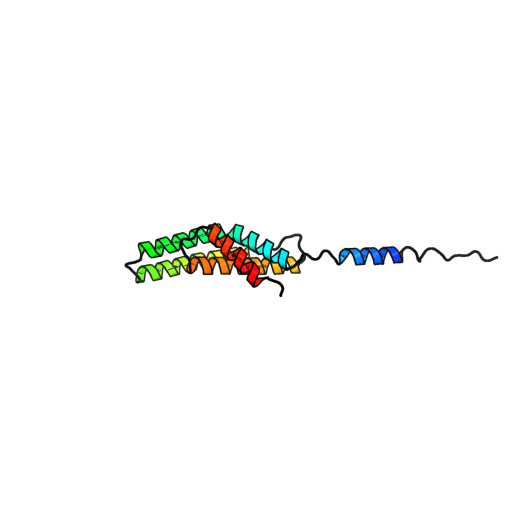 C . PHE A 1 131 ? 4.221 -10.394 2.883 1.00 93.38 131 PHE A C 1
ATOM 1025 O O . PHE A 1 131 ? 3.968 -10.793 1.749 1.00 93.38 131 PHE A O 1
ATOM 1032 N N . PHE A 1 132 ? 4.412 -9.104 3.162 1.00 92.88 132 PHE A N 1
ATOM 1033 C CA . PHE A 1 132 ? 4.370 -8.057 2.141 1.00 92.88 132 PHE A CA 1
ATOM 1034 C C . PHE A 1 132 ? 5.412 -8.289 1.040 1.00 92.88 132 PHE A C 1
ATOM 1036 O O . PHE A 1 132 ? 5.090 -8.241 -0.148 1.00 92.88 132 PHE A O 1
ATOM 1043 N N . LYS A 1 133 ? 6.653 -8.620 1.418 1.00 93.44 133 LYS A N 1
ATOM 1044 C CA . LYS A 1 133 ? 7.720 -8.932 0.453 1.00 93.44 133 LYS A CA 1
ATOM 1045 C C . LYS A 1 133 ? 7.401 -10.175 -0.376 1.00 93.44 133 LYS A C 1
ATOM 1047 O O . LYS A 1 133 ? 7.557 -10.150 -1.597 1.00 93.44 133 LYS A O 1
ATOM 1052 N N . PHE A 1 134 ? 6.933 -11.251 0.258 1.00 92.62 134 PHE A N 1
ATOM 1053 C CA . PHE A 1 134 ? 6.525 -12.469 -0.447 1.00 92.62 134 PHE A CA 1
ATOM 1054 C C . PHE A 1 134 ? 5.349 -12.218 -1.393 1.00 92.62 134 PHE A C 1
ATOM 1056 O O . PHE A 1 134 ? 5.367 -12.701 -2.527 1.00 92.62 134 PHE A O 1
ATOM 1063 N N . TYR A 1 135 ? 4.354 -11.449 -0.954 1.00 92.69 135 TYR A N 1
ATOM 1064 C CA . TYR A 1 135 ? 3.202 -11.068 -1.762 1.00 92.69 135 TYR A CA 1
ATOM 1065 C C . TYR A 1 135 ? 3.641 -10.327 -3.031 1.00 92.69 135 TYR A C 1
ATOM 1067 O O . TYR A 1 135 ? 3.323 -10.772 -4.137 1.00 92.69 135 TYR A O 1
ATOM 1075 N N . ILE A 1 136 ? 4.452 -9.273 -2.892 1.00 93.88 136 ILE A N 1
ATOM 1076 C CA . ILE A 1 136 ? 4.945 -8.497 -4.037 1.00 93.88 136 ILE A CA 1
ATOM 1077 C C . ILE A 1 136 ? 5.799 -9.343 -4.971 1.00 93.88 136 ILE A C 1
ATOM 1079 O O . ILE A 1 136 ? 5.555 -9.347 -6.174 1.00 93.88 136 ILE A O 1
ATOM 1083 N N . ASN A 1 137 ? 6.755 -10.110 -4.446 1.00 90.81 137 ASN A N 1
ATOM 1084 C CA . ASN A 1 137 ? 7.632 -10.920 -5.290 1.00 90.81 137 ASN A CA 1
ATOM 1085 C C . ASN A 1 137 ? 6.850 -11.946 -6.125 1.00 90.81 137 ASN A C 1
ATOM 1087 O O . ASN A 1 137 ? 7.203 -12.194 -7.277 1.00 90.81 137 ASN A O 1
ATOM 1091 N N . ASN A 1 138 ? 5.780 -12.532 -5.580 1.00 91.00 138 ASN A N 1
ATOM 1092 C CA . ASN A 1 138 ? 4.929 -13.454 -6.334 1.00 91.00 138 ASN A CA 1
ATOM 1093 C C . ASN A 1 138 ? 4.034 -12.730 -7.346 1.00 91.00 138 ASN A C 1
ATOM 1095 O O . ASN A 1 138 ? 3.928 -13.176 -8.487 1.00 91.00 138 ASN A O 1
ATOM 1099 N N . ARG A 1 139 ? 3.436 -11.596 -6.969 1.00 91.25 139 ARG A N 1
ATOM 1100 C CA . ARG A 1 139 ? 2.584 -10.804 -7.870 1.00 91.25 139 ARG A CA 1
ATOM 1101 C C . ARG A 1 139 ? 3.385 -10.202 -9.024 1.00 91.25 139 ARG A C 1
ATOM 1103 O O . ARG A 1 139 ? 2.930 -10.251 -10.158 1.00 91.25 139 ARG A O 1
ATOM 1110 N N . CYS A 1 140 ? 4.607 -9.741 -8.775 1.00 90.62 140 CYS A N 1
ATOM 1111 C CA . CYS A 1 140 ? 5.505 -9.253 -9.820 1.00 90.62 140 CYS A CA 1
ATOM 1112 C C . CYS A 1 140 ? 5.858 -10.322 -10.851 1.00 90.62 140 CYS A C 1
ATOM 1114 O O . CYS A 1 140 ? 5.932 -10.020 -12.038 1.00 90.62 140 CYS A O 1
ATOM 1116 N N . LYS A 1 141 ? 6.042 -11.580 -10.426 1.00 87.06 141 LYS A N 1
ATOM 1117 C CA . LYS A 1 141 ? 6.258 -12.686 -11.370 1.00 87.06 141 LYS A CA 1
ATOM 1118 C C . LYS A 1 141 ? 5.067 -12.883 -12.303 1.00 87.06 141 LYS A C 1
ATOM 1120 O O . LYS A 1 141 ? 5.286 -13.261 -13.438 1.00 87.06 141 LYS A O 1
ATOM 1125 N N . GLN A 1 142 ? 3.843 -12.651 -11.831 1.00 87.75 142 GLN A N 1
ATOM 1126 C CA . GLN A 1 142 ? 2.633 -12.765 -12.650 1.00 87.75 142 GLN A CA 1
ATOM 1127 C C . GLN A 1 142 ? 2.458 -11.547 -13.564 1.00 87.75 142 GLN A C 1
ATOM 1129 O O . GLN A 1 142 ? 2.141 -11.704 -14.735 1.00 87.75 142 GLN A O 1
ATOM 1134 N N . GLN A 1 143 ? 2.694 -10.346 -13.033 1.00 88.38 143 GLN A N 1
ATOM 1135 C CA . GLN A 1 143 ? 2.479 -9.084 -13.742 1.00 88.38 143 GLN A CA 1
ATOM 1136 C C . GLN A 1 143 ? 3.497 -8.839 -14.861 1.00 88.38 143 GLN A C 1
ATOM 1138 O O . GLN A 1 143 ? 3.149 -8.276 -15.894 1.00 88.38 143 GLN A O 1
ATOM 1143 N N . PHE A 1 144 ? 4.752 -9.233 -14.638 1.00 84.25 144 PHE A N 1
ATOM 1144 C CA . PHE A 1 144 ? 5.872 -8.955 -15.539 1.00 84.25 144 PHE A CA 1
ATOM 1145 C C . PHE A 1 144 ? 6.490 -10.237 -16.113 1.00 84.25 144 PHE A C 1
ATOM 1147 O O . PHE A 1 144 ? 7.648 -10.232 -16.527 1.00 84.25 144 PHE A O 1
ATOM 1154 N N . ALA A 1 145 ? 5.752 -11.353 -16.111 1.00 75.31 145 ALA A N 1
ATOM 1155 C CA . ALA A 1 145 ? 6.141 -12.510 -16.909 1.00 75.31 145 ALA A CA 1
ATOM 1156 C C . ALA A 1 145 ? 6.068 -12.146 -18.396 1.00 75.31 145 ALA A C 1
ATOM 1158 O O . ALA A 1 145 ? 5.074 -11.587 -18.856 1.00 75.31 145 ALA A O 1
ATOM 1159 N N . VAL A 1 146 ? 7.117 -12.484 -19.142 1.00 61.16 146 VAL A N 1
ATOM 1160 C CA . VAL A 1 146 ? 7.047 -12.525 -20.605 1.00 61.16 146 VAL A CA 1
ATOM 1161 C C . VAL A 1 146 ? 6.179 -13.738 -20.982 1.00 61.16 146 VAL A C 1
ATOM 1163 O O . VAL A 1 146 ? 6.375 -14.791 -20.365 1.00 61.16 146 VAL A O 1
ATOM 1166 N N . PRO A 1 147 ? 5.202 -13.597 -21.899 1.00 52.41 147 PRO A N 1
ATOM 1167 C CA . PRO A 1 147 ? 4.413 -14.723 -22.395 1.00 52.41 147 PRO A CA 1
ATOM 1168 C C . PRO A 1 147 ? 5.261 -15.818 -23.052 1.00 52.41 147 PRO A C 1
ATOM 1170 O O . PRO A 1 147 ? 6.324 -15.491 -23.627 1.00 52.41 147 PRO A O 1
#

pLDDT: mean 80.51, std 17.54, range [36.97, 96.62]

Secondary structure (DSSP, 8-state):
-------SSSSSHHHHHHHHHSSTT-PPPHHHHHHHHHHHHHHHHHHHHHHHHHHHHHHHHHTTT-HHHHHHHHHHHHHHHHHHHHHHHHT-PPPTTS-HHHHHHHHHHHHHHHHHHHHHHHHSTT--HHHHHHHHHHHHHHHT---